Protein AF-A0A1I7WNA1-F1 (afdb_monomer)

Solvent-accessible surface area (backbone atoms only — not comparable to full-atom values): 7444 Å² total; per-residue (Å²): 62,64,40,81,76,78,93,45,64,43,85,78,72,71,56,78,49,18,31,40,41,27,49,66,91,40,77,23,68,85,38,53,72,69,57,49,50,54,53,54,52,56,44,44,73,68,64,45,79,37,46,29,36,27,37,48,63,51,73,75,41,80,45,77,29,57,41,90,51,65,39,79,39,72,21,35,98,77,27,29,24,27,68,38,66,32,86,88,44,46,50,47,20,35,42,44,25,40,75,86,44,74,27,70,56,30,45,48,64,59,47,50,48,55,66,61,71,57,88,56,68,56,37,45,32,34,32,30,59,23,66,44,78,42,64,29,59,69

pLDDT: mean 79.24, std 16.75, range [32.5, 97.88]

Sequence (138 aa):
MVIYNVQGRTNGLGKRGDRLLDVGEINMRSADKDVANKVLNHFGASQDEVTLLVNGASNPRWVQVPRKSVRLCGGNAIGILSEATAGDLQEGDLILDIDGYNVRGATLEEATEALLESLSEMAELLIEDGQLIIILII

Nearest PDB structures (foldseek):
  1qav-assembly1_A  TM=8.224E-01  e=1.214E-04  Mus musculus
  7qql-assembly3_B  TM=8.078E-01  e=1.146E-04  Homo sapiens
  7qql-assembly1_C  TM=8.113E-01  e=2.709E-04  Homo sapiens
  2iwq-assembly1_A-2  TM=8.197E-01  e=8.050E-04  Homo sapiens
  5fb8-assembly1_C  TM=8.360E-01  e=5.985E-03  Homo sapiens

Radius of gyration: 17.36 Å; Cα contacts (8 Å, |Δi|>4): 301; chains: 1; bounding box: 37×31×47 Å

Mean predicted aligned error: 10.22 Å

InterPro domains:
  IPR001478 PDZ domain [PS50106] (82-130)
  IPR036034 PDZ superfamily [G3DSA:2.30.42.10] (82-132)
  IPR036034 PDZ superfamily [SSF50156] (85-131)
  IPR053004 MAGUK Family Regulators of Signaling Pathways [PTHR46360] (58-128)

Structure (mmCIF, N/CA/C/O backbone):
data_AF-A0A1I7WNA1-F1
#
_e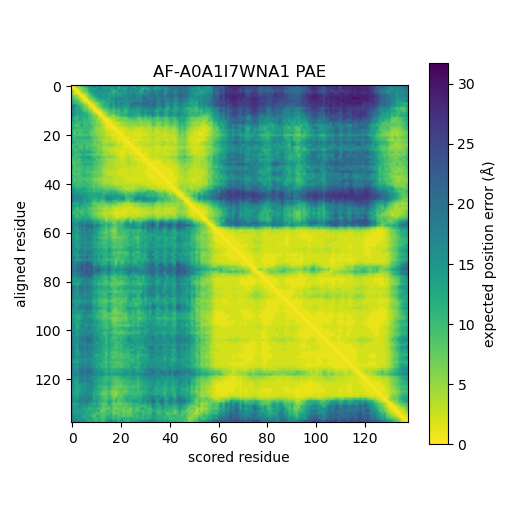ntry.id   AF-A0A1I7WNA1-F1
#
loop_
_atom_site.group_PDB
_atom_site.id
_atom_site.type_symbol
_atom_site.label_atom_id
_atom_site.label_alt_id
_atom_site.label_comp_id
_atom_site.label_asym_id
_atom_site.label_entity_id
_atom_site.label_se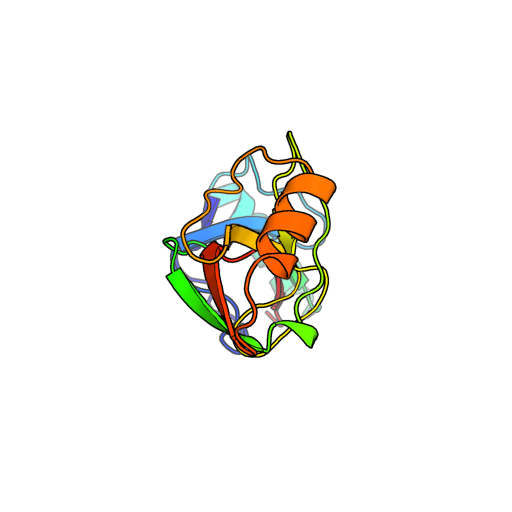q_id
_atom_site.pdbx_PDB_ins_code
_atom_site.Cartn_x
_atom_site.Cartn_y
_atom_site.Cartn_z
_atom_site.occupancy
_atom_site.B_iso_or_equiv
_atom_site.auth_seq_id
_atom_site.auth_comp_id
_atom_site.auth_asym_id
_atom_site.auth_atom_id
_atom_site.pdbx_PDB_model_num
ATOM 1 N N . MET A 1 1 ? 5.856 2.464 -19.088 1.00 39.56 1 MET A N 1
ATOM 2 C CA . MET A 1 1 ? 5.291 1.491 -20.056 1.00 39.56 1 MET A CA 1
ATOM 3 C C . MET A 1 1 ? 4.260 0.591 -19.367 1.00 39.56 1 MET A C 1
ATOM 5 O O . MET A 1 1 ? 4.465 0.282 -18.203 1.00 39.56 1 MET A O 1
ATOM 9 N N . VAL A 1 2 ? 3.167 0.189 -20.031 1.00 40.75 2 VAL A N 1
ATOM 10 C CA . VAL A 1 2 ? 2.213 -0.819 -19.505 1.00 40.75 2 VAL A CA 1
ATOM 11 C C . VAL A 1 2 ? 2.697 -2.211 -19.909 1.00 40.75 2 VAL A C 1
ATOM 13 O O . VAL A 1 2 ? 3.057 -2.410 -21.063 1.00 40.75 2 VAL A O 1
ATOM 16 N N . ILE A 1 3 ? 2.723 -3.173 -18.995 1.00 44.47 3 ILE A N 1
ATOM 17 C CA . ILE A 1 3 ? 3.124 -4.548 -19.290 1.00 44.47 3 ILE A CA 1
ATOM 18 C C . ILE A 1 3 ? 2.004 -5.237 -20.074 1.00 44.47 3 ILE A C 1
ATOM 20 O O . ILE A 1 3 ? 0.901 -5.455 -19.567 1.00 44.47 3 ILE A O 1
ATOM 24 N N . TYR A 1 4 ? 2.278 -5.564 -21.340 1.00 32.50 4 TYR A N 1
ATOM 25 C CA . TYR A 1 4 ? 1.276 -6.150 -22.239 1.00 32.50 4 TYR A CA 1
ATOM 26 C C . TYR A 1 4 ? 1.300 -7.680 -22.249 1.00 32.50 4 TYR A C 1
ATOM 28 O O . TYR A 1 4 ? 0.257 -8.287 -22.474 1.00 32.50 4 TYR A O 1
ATOM 36 N N . ASN A 1 5 ? 2.469 -8.294 -22.046 1.00 36.06 5 ASN A N 1
ATOM 37 C CA . ASN A 1 5 ? 2.652 -9.742 -21.986 1.00 36.06 5 ASN A CA 1
ATOM 38 C C . ASN A 1 5 ? 4.114 -10.029 -21.611 1.00 36.06 5 ASN A C 1
ATOM 40 O O . ASN A 1 5 ? 4.993 -9.802 -22.441 1.00 36.06 5 ASN A O 1
ATOM 44 N N . VAL A 1 6 ? 4.397 -10.489 -20.391 1.00 38.41 6 VAL A N 1
ATOM 45 C CA . VAL A 1 6 ? 5.724 -11.041 -20.080 1.00 38.41 6 VAL A CA 1
ATOM 46 C C . VAL A 1 6 ? 5.609 -12.549 -20.199 1.00 38.41 6 VAL A C 1
ATOM 48 O O . VAL A 1 6 ? 4.983 -13.194 -19.362 1.00 38.41 6 VAL A O 1
ATOM 51 N N . GLN A 1 7 ? 6.172 -13.116 -21.265 1.00 40.53 7 GLN A N 1
ATOM 52 C CA . GLN A 1 7 ? 6.403 -14.555 -21.332 1.00 40.53 7 GLN A CA 1
ATOM 53 C C . GLN A 1 7 ? 7.634 -14.871 -20.483 1.00 40.53 7 GLN A C 1
ATOM 55 O O . GLN A 1 7 ? 8.746 -14.963 -20.978 1.00 40.53 7 GLN A O 1
ATOM 60 N N . GLY A 1 8 ? 7.408 -14.984 -19.182 1.00 46.47 8 GLY A N 1
ATOM 61 C CA . GLY A 1 8 ? 8.356 -15.480 -18.195 1.00 46.47 8 GLY A CA 1
ATOM 62 C C . GLY A 1 8 ? 7.556 -16.041 -17.027 1.00 46.47 8 GLY A C 1
ATOM 63 O O . GLY A 1 8 ? 6.391 -15.672 -16.836 1.00 46.47 8 GLY A O 1
ATOM 64 N N . ARG A 1 9 ? 8.125 -16.974 -16.262 1.00 43.72 9 ARG A N 1
ATOM 65 C CA . ARG A 1 9 ? 7.458 -17.486 -15.057 1.00 43.72 9 ARG A CA 1
ATOM 66 C C . ARG A 1 9 ? 7.464 -16.378 -14.001 1.00 43.72 9 ARG A C 1
ATOM 68 O O . ARG A 1 9 ? 8.338 -16.340 -13.153 1.00 43.72 9 ARG A O 1
ATOM 75 N N . THR A 1 10 ? 6.476 -15.486 -14.032 1.00 49.16 10 THR A N 1
ATOM 76 C CA . THR A 1 10 ? 6.283 -14.424 -13.024 1.00 49.16 10 THR A CA 1
ATOM 77 C C . THR A 1 10 ? 5.828 -14.968 -11.664 1.00 49.16 10 THR A C 1
ATOM 79 O O . THR A 1 10 ? 5.410 -14.190 -10.815 1.00 49.16 10 THR A O 1
ATOM 82 N N . ASN A 1 11 ? 5.790 -16.296 -11.471 1.00 52.44 11 ASN A N 1
ATOM 83 C CA . ASN A 1 11 ? 5.097 -16.976 -10.366 1.00 52.44 11 ASN A CA 1
ATOM 84 C C . ASN A 1 11 ? 3.663 -16.453 -10.108 1.00 52.44 11 ASN A C 1
ATOM 86 O O . ASN A 1 11 ? 3.128 -16.628 -9.020 1.00 52.44 11 ASN A O 1
ATOM 90 N N . GLY A 1 12 ? 3.027 -15.819 -11.104 1.00 54.00 12 GLY A N 1
ATOM 91 C CA . GLY A 1 12 ? 1.710 -15.189 -10.971 1.00 54.00 12 GLY A CA 1
ATOM 92 C C . GLY A 1 12 ? 1.703 -13.777 -10.364 1.00 54.00 12 GLY A C 1
ATOM 93 O O . GLY A 1 12 ? 0.622 -13.223 -10.194 1.00 54.00 12 GLY A O 1
ATOM 94 N N . LEU A 1 13 ? 2.864 -13.178 -10.071 1.00 56.03 13 LEU A N 1
ATOM 95 C CA . LEU A 1 13 ? 2.981 -11.858 -9.427 1.00 56.03 13 LEU A CA 1
ATOM 96 C C . LEU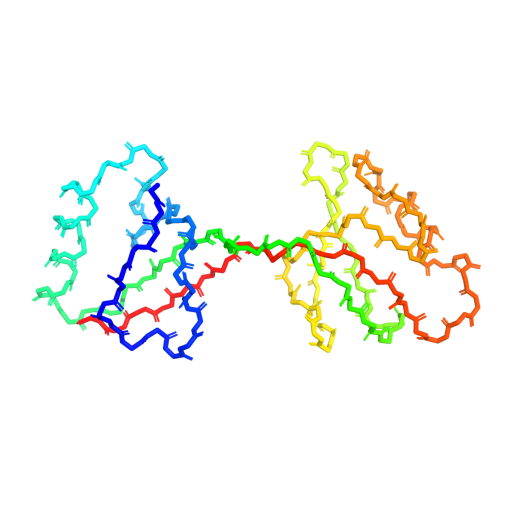 A 1 13 ? 2.745 -10.679 -10.384 1.00 56.03 13 LEU A C 1
ATOM 98 O O . LEU A 1 13 ? 2.291 -9.627 -9.953 1.00 56.03 13 LEU A O 1
ATOM 102 N N . GLY A 1 14 ? 3.025 -10.847 -11.681 1.00 57.56 14 GLY A N 1
ATOM 103 C CA . GLY A 1 14 ? 2.808 -9.804 -12.690 1.00 57.56 14 GLY A CA 1
ATOM 104 C C . GLY A 1 14 ? 1.438 -9.892 -13.349 1.00 57.56 14 GLY A C 1
ATOM 105 O O . GLY A 1 14 ? 1.114 -10.916 -13.959 1.00 57.56 14 GLY A O 1
ATOM 106 N N . LYS A 1 15 ? 0.657 -8.808 -13.289 1.00 59.41 15 LYS A N 1
ATOM 107 C CA . LYS A 1 15 ? -0.651 -8.684 -13.943 1.00 59.41 15 LYS A CA 1
ATOM 108 C C . LYS A 1 15 ? -0.531 -7.863 -15.228 1.00 59.41 15 LYS A C 1
ATOM 110 O O . LYS A 1 15 ? 0.219 -6.892 -15.338 1.00 59.41 15 LYS A O 1
ATOM 115 N N . ARG A 1 16 ? -1.318 -8.234 -16.242 1.00 57.62 16 ARG A N 1
ATOM 116 C CA . ARG A 1 16 ? -1.462 -7.406 -17.447 1.00 57.62 16 ARG A CA 1
ATOM 117 C C . ARG A 1 16 ? -2.042 -6.053 -17.037 1.00 57.62 16 ARG A C 1
ATOM 119 O O . ARG A 1 16 ? -3.128 -6.006 -16.471 1.00 57.62 16 ARG A O 1
ATOM 126 N N . GLY A 1 17 ? -1.348 -4.976 -17.388 1.00 60.56 17 GLY A N 1
ATOM 127 C CA . GLY A 1 17 ? -1.707 -3.622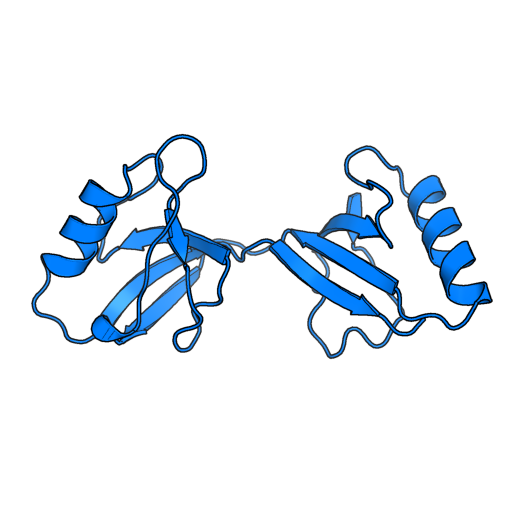 -16.967 1.00 60.56 17 GLY A CA 1
ATOM 128 C C . GLY A 1 17 ? -0.641 -2.968 -16.096 1.00 60.56 17 GLY A C 1
ATOM 129 O O . GLY A 1 17 ? -0.494 -1.747 -16.181 1.00 60.56 17 GLY A O 1
ATOM 130 N N . ASP A 1 18 ? 0.124 -3.753 -15.330 1.00 72.69 18 ASP A N 1
ATOM 131 C CA . ASP A 1 18 ? 1.136 -3.233 -14.409 1.00 72.69 18 ASP A CA 1
ATOM 132 C C . ASP A 1 18 ? 2.109 -2.304 -15.138 1.00 72.69 18 ASP A C 1
ATOM 134 O O . ASP A 1 18 ? 2.485 -2.529 -16.294 1.00 72.69 18 ASP A O 1
ATOM 138 N N . ARG A 1 19 ? 2.497 -1.209 -14.489 1.00 72.31 19 ARG A N 1
ATOM 139 C CA . ARG A 1 19 ? 3.426 -0.245 -15.076 1.00 72.31 19 ARG A CA 1
ATOM 140 C C . ARG A 1 19 ? 4.845 -0.661 -14.747 1.00 72.31 19 ARG A C 1
ATOM 142 O O . ARG A 1 19 ? 5.249 -0.563 -13.599 1.00 72.31 19 ARG A O 1
ATOM 149 N N . LEU A 1 20 ? 5.615 -1.052 -15.754 1.00 75.75 20 LEU A N 1
ATOM 150 C CA . LEU A 1 20 ? 7.038 -1.333 -15.588 1.00 75.75 20 LEU A CA 1
ATOM 151 C C . LEU A 1 20 ? 7.779 -0.039 -15.233 1.00 75.75 20 LEU A C 1
ATOM 153 O O . LEU A 1 20 ? 7.725 0.938 -15.990 1.00 75.75 20 LEU A O 1
ATOM 157 N N . LEU A 1 21 ? 8.427 -0.037 -14.073 1.00 78.00 21 LEU A N 1
ATOM 158 C CA . LEU A 1 21 ? 9.210 1.077 -13.546 1.00 78.00 21 LEU A CA 1
ATOM 159 C C . LEU A 1 21 ? 10.706 0.839 -13.737 1.00 78.00 21 LEU A C 1
ATOM 161 O O . LEU A 1 21 ? 11.419 1.801 -14.015 1.00 78.00 21 LEU A O 1
ATOM 165 N N . ASP A 1 22 ? 11.151 -0.413 -13.628 1.00 84.31 22 ASP A N 1
ATOM 166 C CA . ASP A 1 22 ? 12.560 -0.800 -13.707 1.00 84.31 22 ASP A CA 1
ATOM 167 C C . ASP A 1 22 ? 12.737 -2.256 -14.185 1.00 84.31 22 ASP A C 1
ATOM 169 O O . ASP A 1 22 ? 11.857 -3.090 -13.951 1.00 84.31 22 ASP A O 1
ATOM 173 N N . VAL A 1 23 ? 13.861 -2.547 -14.850 1.00 82.44 23 VAL A N 1
ATOM 174 C CA . VAL A 1 23 ? 14.341 -3.899 -15.195 1.00 82.44 23 VAL A CA 1
ATOM 175 C C . VAL A 1 23 ? 15.824 -3.990 -14.833 1.00 82.44 23 VAL A C 1
ATOM 177 O O . VAL A 1 23 ? 16.642 -3.368 -15.507 1.00 82.44 23 VAL A O 1
ATOM 180 N N . GLY A 1 24 ? 16.190 -4.786 -13.831 1.00 77.94 24 GLY A N 1
ATOM 181 C CA . GLY A 1 24 ? 17.590 -5.035 -13.477 1.00 77.94 24 GLY A CA 1
ATOM 182 C C . GLY A 1 24 ? 18.377 -3.756 -13.177 1.00 77.94 24 GLY A C 1
ATOM 183 O O . GLY A 1 24 ? 19.489 -3.602 -13.671 1.00 77.94 24 GLY A O 1
ATOM 184 N N . GLU A 1 25 ? 17.770 -2.830 -12.430 1.00 80.56 25 GLU A N 1
ATOM 185 C CA . GLU A 1 25 ? 18.281 -1.490 -12.093 1.00 80.56 25 GLU A CA 1
ATOM 186 C C . GLU A 1 25 ? 18.278 -0.483 -13.263 1.00 80.56 25 GLU A C 1
ATOM 188 O O . GLU A 1 25 ? 18.811 0.627 -13.154 1.00 80.56 25 GLU A O 1
ATOM 193 N N . ILE A 1 26 ? 17.659 -0.838 -14.396 1.00 83.19 26 ILE A N 1
ATOM 194 C CA . ILE A 1 26 ? 17.481 0.051 -15.547 1.00 83.19 26 ILE A CA 1
ATOM 195 C C . ILE A 1 26 ? 16.086 0.676 -15.518 1.00 83.19 26 ILE A C 1
ATOM 197 O O . ILE A 1 26 ? 15.071 0.011 -15.735 1.00 83.19 26 ILE A O 1
ATOM 201 N N . ASN A 1 27 ? 16.052 2.001 -15.368 1.00 81.19 27 ASN A N 1
ATOM 202 C CA . ASN A 1 27 ? 14.824 2.791 -15.304 1.00 81.19 27 ASN A CA 1
ATOM 203 C C . ASN A 1 27 ? 13.983 2.687 -16.596 1.00 81.19 27 ASN A C 1
ATOM 205 O O . ASN A 1 27 ? 14.408 3.102 -17.676 1.00 81.19 27 ASN A O 1
ATOM 209 N N . MET A 1 28 ? 12.738 2.223 -16.454 1.00 83.56 28 MET A N 1
ATOM 210 C CA . MET A 1 28 ? 11.762 2.028 -17.538 1.00 83.56 28 MET A CA 1
ATOM 211 C C . MET A 1 28 ? 10.637 3.071 -17.569 1.00 83.56 28 MET A C 1
ATOM 213 O O . MET A 1 28 ? 9.708 2.969 -18.378 1.00 83.56 28 MET A O 1
ATOM 217 N N . ARG A 1 29 ? 10.691 4.104 -16.719 1.00 77.31 29 ARG A N 1
ATOM 218 C CA . ARG A 1 29 ? 9.612 5.103 -16.586 1.00 77.31 29 ARG A CA 1
ATOM 219 C C . ARG A 1 29 ? 9.363 5.871 -17.885 1.00 77.31 29 ARG A C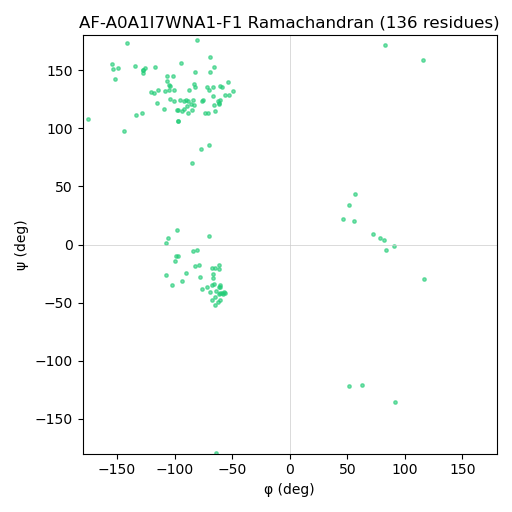 1
ATOM 221 O O . ARG A 1 29 ? 8.206 6.125 -18.217 1.00 77.31 29 ARG A O 1
ATOM 228 N N . SER A 1 30 ? 10.431 6.166 -18.626 1.00 80.31 30 SER A N 1
ATOM 229 C CA . SER A 1 30 ? 10.391 6.873 -19.918 1.00 80.31 30 SER A CA 1
ATOM 230 C C . SER A 1 30 ? 10.670 5.967 -21.120 1.00 80.31 30 SER A C 1
ATOM 232 O O . SER A 1 30 ? 10.717 6.454 -22.247 1.00 80.31 30 SER A O 1
ATOM 234 N N . ALA A 1 31 ? 10.885 4.668 -20.896 1.00 78.81 31 ALA A N 1
ATOM 235 C CA . ALA A 1 31 ? 11.193 3.731 -21.965 1.00 78.81 31 ALA A CA 1
ATOM 236 C C . ALA A 1 31 ? 9.951 3.458 -22.824 1.00 78.81 31 ALA A C 1
ATOM 238 O O . ALA A 1 31 ? 8.848 3.225 -22.311 1.00 78.81 31 ALA A O 1
ATOM 239 N N . ASP A 1 32 ? 10.148 3.463 -24.140 1.00 79.56 32 ASP A N 1
ATOM 240 C CA . ASP A 1 32 ? 9.177 2.916 -25.077 1.00 79.56 32 ASP A CA 1
ATOM 241 C C . ASP A 1 32 ? 9.290 1.382 -25.158 1.00 79.56 32 ASP A C 1
ATOM 243 O O . ASP A 1 32 ? 10.145 0.744 -24.533 1.00 79.56 32 ASP A O 1
ATOM 247 N N . LYS A 1 33 ? 8.388 0.780 -25.936 1.00 73.94 33 LYS A N 1
ATOM 248 C CA . LYS A 1 33 ? 8.302 -0.674 -26.096 1.00 73.94 33 LYS A CA 1
ATOM 249 C C . LYS A 1 33 ? 9.582 -1.285 -26.673 1.00 73.94 33 LYS A C 1
ATOM 251 O O . LYS A 1 33 ? 9.949 -2.391 -26.281 1.00 73.94 33 LYS A O 1
ATOM 256 N N . ASP A 1 34 ? 10.244 -0.600 -27.597 1.00 78.00 34 ASP A N 1
ATOM 257 C CA . ASP A 1 34 ? 11.412 -1.142 -28.289 1.00 78.00 34 ASP A CA 1
ATOM 258 C C . ASP A 1 34 ? 12.645 -1.111 -27.384 1.00 78.00 34 ASP A C 1
ATOM 260 O O . ASP A 1 34 ? 13.416 -2.074 -27.358 1.00 78.00 34 ASP A O 1
ATOM 264 N N . VAL A 1 35 ? 12.798 -0.049 -26.589 1.00 82.38 35 VAL A N 1
ATOM 265 C CA . VAL A 1 35 ? 13.834 0.051 -25.552 1.00 82.38 35 VAL A CA 1
ATOM 266 C C . VAL A 1 35 ? 13.645 -1.034 -24.494 1.00 82.38 35 VAL A C 1
ATOM 268 O O . VAL A 1 35 ? 14.586 -1.777 -24.213 1.00 82.38 35 VAL A O 1
ATOM 271 N N . ALA A 1 36 ? 12.431 -1.187 -23.960 1.00 77.38 36 ALA A N 1
ATOM 272 C CA . ALA A 1 36 ? 12.151 -2.193 -22.937 1.00 77.38 36 ALA A CA 1
ATOM 273 C C . ALA A 1 36 ? 12.412 -3.624 -23.441 1.00 77.38 36 ALA A C 1
ATOM 275 O O . ALA A 1 36 ? 13.032 -4.422 -22.740 1.00 77.38 36 ALA A O 1
ATOM 276 N N . ASN A 1 37 ? 12.016 -3.940 -24.680 1.00 79.44 37 ASN A N 1
ATOM 277 C CA . ASN A 1 37 ? 12.278 -5.250 -25.285 1.00 79.44 37 ASN A CA 1
ATOM 278 C C . ASN A 1 37 ? 13.773 -5.527 -25.472 1.00 79.44 37 ASN A C 1
ATOM 280 O O . ASN A 1 37 ? 14.215 -6.649 -25.247 1.00 79.44 37 ASN A O 1
ATOM 284 N N . LYS A 1 38 ? 14.568 -4.526 -25.873 1.00 83.31 38 LYS A N 1
ATOM 285 C CA . LYS A 1 38 ? 16.025 -4.692 -25.995 1.00 83.31 38 LYS A CA 1
ATOM 286 C C . LYS A 1 38 ? 16.668 -5.026 -24.656 1.00 83.31 38 LYS A C 1
ATOM 288 O O . LYS A 1 38 ? 17.523 -5.903 -24.612 1.00 83.31 38 LYS A O 1
ATOM 293 N N . VAL A 1 39 ? 16.244 -4.352 -23.588 1.00 82.00 39 VAL A N 1
ATOM 294 C CA . VAL A 1 39 ? 16.771 -4.593 -22.242 1.00 82.00 39 VAL A CA 1
ATOM 295 C C . VAL A 1 39 ? 16.359 -5.974 -21.733 1.00 82.00 39 VAL A C 1
ATOM 297 O O . VAL A 1 39 ? 17.219 -6.741 -21.320 1.00 82.00 39 VAL A O 1
ATOM 300 N N . LEU A 1 40 ? 15.084 -6.349 -21.857 1.00 77.06 40 LEU A N 1
ATOM 301 C CA . LEU A 1 40 ? 14.618 -7.690 -21.479 1.00 77.06 40 LEU A CA 1
ATOM 302 C C . LEU A 1 40 ? 15.346 -8.801 -22.254 1.00 77.06 40 LEU A C 1
ATOM 304 O O . LEU A 1 40 ? 15.765 -9.789 -21.660 1.00 77.06 40 LEU A O 1
ATOM 308 N N . ASN A 1 41 ? 15.564 -8.623 -23.561 1.00 77.69 41 ASN A N 1
ATOM 309 C CA . ASN A 1 41 ? 16.306 -9.587 -24.380 1.00 77.69 41 ASN A CA 1
ATOM 310 C C . ASN A 1 41 ? 17.791 -9.679 -24.003 1.00 77.69 41 ASN A C 1
ATOM 312 O O . ASN A 1 41 ? 18.399 -10.727 -24.204 1.00 77.69 41 ASN A O 1
ATOM 316 N N . HIS A 1 42 ? 18.384 -8.598 -23.487 1.00 78.62 42 HIS A N 1
ATOM 317 C CA . HIS A 1 42 ? 19.764 -8.614 -23.004 1.00 78.62 42 HIS A CA 1
ATOM 318 C C . HIS A 1 42 ? 19.910 -9.537 -21.789 1.00 78.62 42 HIS A C 1
ATOM 320 O O . HIS A 1 42 ? 20.809 -10.373 -21.775 1.00 78.62 42 HIS A O 1
ATOM 326 N N . PHE A 1 43 ? 18.984 -9.443 -20.832 1.00 71.75 43 PHE A N 1
ATOM 327 C CA . PHE A 1 43 ? 18.956 -10.313 -19.653 1.00 71.75 43 PHE A CA 1
ATOM 328 C C . PHE A 1 43 ? 18.537 -11.756 -19.985 1.00 71.75 43 PHE A C 1
ATOM 330 O O . PHE A 1 43 ? 19.125 -12.702 -19.476 1.00 71.75 43 PHE A O 1
ATOM 337 N N . GLY A 1 44 ? 17.598 -11.960 -20.917 1.00 65.06 44 GLY A N 1
ATOM 338 C CA . GLY A 1 44 ? 17.205 -13.312 -21.349 1.00 65.06 44 GLY A CA 1
ATOM 339 C C . GLY A 1 44 ? 18.323 -14.090 -22.061 1.00 65.06 44 GLY A C 1
ATOM 340 O O . GLY A 1 44 ? 18.287 -15.316 -22.132 1.00 65.06 44 GLY A O 1
ATOM 341 N N . ALA A 1 45 ? 19.345 -13.400 -22.578 1.00 62.75 45 ALA A N 1
ATOM 342 C CA . ALA A 1 45 ? 20.517 -14.043 -23.166 1.00 62.75 45 ALA A CA 1
ATOM 343 C C . ALA A 1 45 ? 21.518 -14.557 -22.113 1.00 62.75 45 ALA A C 1
ATOM 345 O O . ALA A 1 45 ? 22.364 -15.384 -22.459 1.00 62.75 45 ALA A O 1
ATOM 346 N N . SER A 1 46 ? 21.444 -14.080 -20.863 1.00 61.91 46 SER A N 1
ATOM 347 C CA . SER A 1 46 ? 22.385 -14.442 -19.797 1.00 61.91 46 SER A CA 1
ATOM 348 C C . SER A 1 46 ? 21.878 -15.529 -18.838 1.00 61.91 46 SER A C 1
ATOM 350 O O . SER A 1 46 ? 22.685 -16.067 -18.089 1.00 61.91 46 SER A O 1
ATOM 352 N N . GLN A 1 47 ? 20.595 -15.919 -18.908 1.00 58.56 47 GLN A N 1
ATOM 353 C CA . GLN A 1 47 ? 19.923 -16.815 -17.940 1.00 58.56 47 GLN A CA 1
ATOM 354 C C . GLN A 1 47 ? 19.987 -16.328 -16.480 1.00 58.56 47 GLN A C 1
ATOM 356 O O . GLN A 1 47 ? 19.804 -17.122 -15.554 1.00 58.56 47 GLN A O 1
ATOM 361 N N . ASP A 1 48 ? 20.238 -15.037 -16.264 1.00 63.06 48 ASP A N 1
ATOM 362 C CA . ASP A 1 48 ? 20.270 -14.457 -14.926 1.00 63.06 48 ASP A CA 1
ATOM 363 C C . ASP A 1 48 ? 18.855 -14.133 -14.435 1.00 63.06 48 ASP A C 1
ATOM 365 O O . ASP A 1 48 ? 17.961 -13.776 -15.210 1.00 63.06 48 ASP A O 1
ATOM 369 N N . GLU A 1 49 ? 18.654 -14.224 -13.119 1.00 66.94 49 GLU A N 1
ATOM 370 C CA . GLU A 1 49 ? 17.451 -13.686 -12.488 1.00 66.94 49 GLU A CA 1
ATOM 371 C C . GLU A 1 49 ? 17.398 -12.173 -12.722 1.00 66.94 49 GLU A C 1
ATOM 373 O O . GLU A 1 49 ? 18.308 -11.440 -12.332 1.00 66.94 49 GLU A O 1
ATOM 378 N N . VAL A 1 50 ? 16.323 -11.694 -13.352 1.00 72.50 50 VAL A N 1
ATOM 379 C CA . VAL A 1 50 ? 16.092 -10.262 -13.535 1.00 72.50 50 VAL A CA 1
ATOM 380 C C . VAL A 1 50 ? 15.020 -9.783 -12.568 1.00 72.50 50 VAL A C 1
ATOM 382 O O . VAL A 1 50 ? 13.896 -10.290 -12.526 1.00 72.50 50 VAL A O 1
ATOM 385 N N . THR A 1 51 ? 15.361 -8.764 -11.793 1.00 71.44 51 THR A N 1
ATOM 386 C CA . THR A 1 51 ? 14.414 -8.085 -10.913 1.00 71.44 51 THR A CA 1
ATOM 387 C C . THR A 1 51 ? 13.661 -7.029 -11.709 1.00 71.44 51 THR A C 1
ATOM 389 O O . THR A 1 51 ? 14.269 -6.149 -12.313 1.00 71.44 51 THR A O 1
ATOM 392 N N . LEU A 1 52 ? 12.336 -7.091 -11.709 1.00 76.12 52 LEU A N 1
ATOM 393 C CA . LEU A 1 52 ? 11.477 -6.036 -12.227 1.00 76.12 52 LEU A CA 1
ATOM 394 C C . LEU A 1 52 ? 10.868 -5.254 -11.078 1.00 76.12 52 LEU A C 1
ATOM 396 O O . LEU A 1 52 ? 10.327 -5.847 -10.148 1.00 76.12 52 LEU A O 1
ATOM 400 N N . LEU A 1 53 ? 10.846 -3.933 -11.206 1.00 72.12 53 LEU A N 1
ATOM 401 C CA . LEU A 1 53 ? 9.978 -3.095 -10.390 1.00 72.12 53 LEU A CA 1
ATOM 402 C C . LEU A 1 53 ? 8.761 -2.715 -11.222 1.00 72.12 53 LEU A C 1
ATOM 404 O O . LEU A 1 53 ? 8.898 -2.124 -12.299 1.00 72.12 53 LEU A O 1
ATOM 408 N N . VAL A 1 54 ? 7.569 -3.024 -10.728 1.00 74.12 54 VAL A N 1
ATOM 409 C CA . VAL A 1 54 ? 6.316 -2.673 -11.394 1.00 74.12 54 VAL A CA 1
ATOM 410 C C . VAL A 1 54 ? 5.393 -1.929 -10.438 1.00 74.12 54 VAL A C 1
ATOM 412 O O . VAL A 1 54 ? 5.429 -2.144 -9.236 1.00 74.12 54 VAL A O 1
ATOM 415 N N . ASN A 1 55 ? 4.549 -1.049 -10.964 1.00 71.75 55 ASN A N 1
ATOM 416 C CA . ASN A 1 55 ? 3.402 -0.520 -10.235 1.00 71.75 55 ASN A CA 1
ATOM 417 C C . ASN A 1 55 ? 2.180 -1.359 -10.596 1.00 71.75 55 ASN A C 1
ATOM 419 O O . ASN A 1 55 ? 1.864 -1.444 -11.788 1.00 71.75 55 ASN A O 1
ATOM 423 N N . GLY A 1 56 ? 1.493 -1.939 -9.613 1.00 65.12 56 GLY A N 1
ATOM 424 C CA . GLY A 1 56 ? 0.279 -2.706 -9.872 1.00 65.12 56 GLY A CA 1
ATOM 425 C C . GLY A 1 56 ? -0.759 -1.863 -10.618 1.00 65.12 56 GLY A C 1
ATOM 426 O O . GLY A 1 56 ? -1.072 -0.746 -10.213 1.00 65.12 56 GLY A O 1
ATOM 427 N N . ALA A 1 57 ? -1.309 -2.362 -11.725 1.00 59.12 57 ALA A N 1
ATOM 428 C CA . ALA A 1 57 ? -2.499 -1.765 -12.328 1.00 59.12 57 ALA A CA 1
ATOM 429 C C . ALA A 1 57 ? -3.734 -2.319 -11.642 1.00 59.12 57 ALA A C 1
ATOM 431 O O . ALA A 1 57 ? -4.482 -3.118 -12.207 1.00 59.12 57 ALA A O 1
ATOM 432 N N . SER A 1 58 ? -3.925 -1.919 -10.395 1.00 63.00 58 SER A N 1
ATOM 433 C CA . SER A 1 58 ? -5.134 -2.266 -9.673 1.00 63.00 58 SER A CA 1
ATOM 434 C C . SER A 1 58 ? -6.042 -1.053 -9.577 1.00 63.00 58 SER A C 1
ATOM 436 O O . SER A 1 58 ? -5.603 0.072 -9.362 1.00 63.00 58 SER A O 1
ATOM 438 N N . ASN A 1 59 ? -7.333 -1.294 -9.789 1.00 74.25 59 ASN A N 1
ATOM 439 C CA . ASN A 1 59 ? -8.336 -0.372 -9.290 1.00 74.25 59 ASN A CA 1
ATOM 440 C C . ASN A 1 59 ? -8.353 -0.484 -7.763 1.00 74.25 59 ASN A C 1
ATOM 442 O O . ASN A 1 59 ? -8.162 -1.597 -7.255 1.00 74.25 59 ASN A O 1
ATOM 446 N N . PRO A 1 60 ? -8.656 0.612 -7.051 1.00 88.69 60 PRO A N 1
ATOM 447 C CA . PRO A 1 60 ? -8.865 0.560 -5.619 1.00 88.69 60 PRO A CA 1
ATOM 448 C C . PRO A 1 60 ? -9.830 -0.566 -5.233 1.00 88.69 60 PRO A C 1
ATOM 450 O O . PRO A 1 60 ? -10.892 -0.712 -5.850 1.00 88.69 60 PRO A O 1
ATOM 453 N N . ARG A 1 61 ? -9.467 -1.365 -4.230 1.00 90.88 61 ARG A N 1
ATOM 454 C CA . ARG A 1 61 ? -10.297 -2.457 -3.708 1.00 90.88 61 ARG A CA 1
ATOM 455 C C . ARG A 1 61 ? -10.457 -2.349 -2.201 1.00 90.88 61 ARG A C 1
ATOM 457 O O . ARG A 1 61 ? -9.557 -1.881 -1.513 1.00 90.88 61 ARG A O 1
ATOM 464 N N . TRP A 1 62 ? -11.589 -2.827 -1.705 1.00 94.62 62 TRP A N 1
ATOM 465 C CA . TRP A 1 62 ? -11.815 -2.969 -0.274 1.00 94.62 62 TRP A CA 1
ATOM 466 C C . TRP A 1 62 ? -11.198 -4.267 0.235 1.00 94.62 62 TRP A C 1
ATOM 468 O O . TRP A 1 62 ? -11.365 -5.319 -0.386 1.00 94.62 62 TRP A O 1
ATOM 478 N N . VAL A 1 63 ? -10.510 -4.186 1.369 1.00 94.88 63 VAL A N 1
ATOM 479 C CA . VAL A 1 63 ? -10.026 -5.338 2.132 1.00 94.88 63 VAL A CA 1
ATOM 480 C C . VAL A 1 63 ? -10.471 -5.215 3.584 1.00 94.88 63 VAL A C 1
ATOM 482 O O . VAL A 1 63 ? -10.576 -4.113 4.121 1.00 94.88 63 VAL A O 1
ATOM 485 N N . GLN A 1 64 ? -10.719 -6.356 4.224 1.00 96.69 64 GLN A N 1
ATOM 486 C CA . GLN A 1 64 ? -10.947 -6.427 5.663 1.00 96.69 64 GLN A CA 1
ATOM 487 C C . GLN A 1 64 ? -9.826 -7.219 6.314 1.00 96.69 64 GLN A C 1
ATOM 489 O O . GLN A 1 64 ? -9.594 -8.381 5.981 1.00 96.69 64 GLN A O 1
ATOM 494 N N . VAL A 1 65 ? -9.132 -6.586 7.255 1.00 96.69 65 VAL A N 1
ATOM 495 C CA . VAL A 1 65 ? -7.944 -7.155 7.899 1.00 96.69 65 VAL A CA 1
ATOM 496 C C . VAL A 1 65 ? -8.015 -6.964 9.413 1.00 96.69 65 VAL A C 1
ATOM 498 O O . VAL A 1 65 ? -8.674 -6.030 9.879 1.00 96.69 65 VAL A O 1
ATOM 501 N N . PRO A 1 66 ? -7.362 -7.819 10.222 1.00 96.56 66 PRO A N 1
ATOM 502 C CA . PRO A 1 66 ? -7.343 -7.613 11.663 1.00 96.56 66 PRO A CA 1
ATOM 503 C C . PRO A 1 66 ? -6.645 -6.289 11.988 1.00 96.56 66 PRO A C 1
ATOM 505 O O . PRO A 1 66 ? -5.483 -6.078 11.633 1.00 96.56 66 PRO A O 1
ATOM 508 N N . ARG A 1 67 ? -7.335 -5.397 12.698 1.00 95.69 67 ARG A N 1
ATOM 509 C CA . ARG A 1 67 ? -6.874 -4.027 12.973 1.00 95.69 67 ARG A CA 1
ATOM 510 C C . ARG A 1 67 ? -5.513 -4.006 13.664 1.00 95.69 67 ARG A C 1
ATOM 512 O O . ARG A 1 67 ? -4.615 -3.277 13.267 1.00 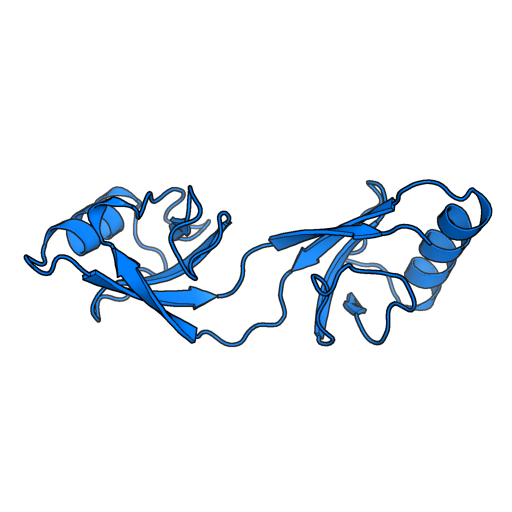95.69 67 ARG A O 1
ATOM 519 N N . LYS A 1 68 ? -5.316 -4.907 14.631 1.00 95.25 68 LYS A N 1
ATOM 520 C CA . LYS A 1 68 ? -4.059 -5.073 15.385 1.00 95.25 68 LYS A CA 1
ATOM 521 C C . LYS A 1 68 ? -2.837 -5.464 14.541 1.00 95.25 68 LYS A C 1
ATOM 523 O O . LYS A 1 68 ? -1.719 -5.390 15.042 1.00 95.25 68 LYS A O 1
ATOM 528 N N . SER A 1 69 ? -3.042 -5.961 13.320 1.00 94.44 69 SER A N 1
ATOM 529 C CA . SER A 1 69 ? -1.958 -6.326 12.396 1.00 94.44 69 SER A CA 1
ATOM 530 C C . SER A 1 69 ? -1.633 -5.237 11.379 1.00 94.44 69 SER A C 1
ATOM 532 O O . SER A 1 69 ? -0.618 -5.355 10.700 1.00 94.44 69 SER A O 1
ATOM 534 N N . VAL A 1 70 ? -2.446 -4.183 11.285 1.00 95.81 70 VAL A N 1
ATOM 535 C CA . VAL A 1 70 ? -2.184 -3.065 10.378 1.00 95.81 70 VAL A CA 1
ATOM 536 C C . VAL A 1 70 ? -1.090 -2.191 10.980 1.00 95.81 70 VAL A C 1
ATOM 538 O O . VAL A 1 70 ? -1.214 -1.707 12.105 1.00 95.81 70 VAL A O 1
ATOM 541 N N . ARG A 1 71 ? -0.009 -1.996 10.226 1.00 94.50 71 ARG A N 1
ATOM 542 C CA . ARG A 1 71 ? 1.039 -1.020 10.529 1.00 94.50 71 ARG A CA 1
ATOM 543 C C . ARG A 1 71 ? 1.088 -0.012 9.395 1.00 94.50 71 ARG A C 1
ATOM 545 O O . ARG A 1 71 ? 1.106 -0.412 8.235 1.00 94.50 71 ARG A O 1
ATOM 552 N N . LEU A 1 72 ? 1.073 1.269 9.736 1.00 94.31 72 LEU A N 1
ATOM 553 C CA . LEU A 1 72 ? 1.028 2.361 8.769 1.00 94.31 72 LEU A CA 1
ATOM 554 C C . LEU A 1 72 ? 2.388 3.055 8.693 1.00 94.31 72 LEU A C 1
ATOM 556 O O . LEU A 1 72 ? 3.056 3.228 9.712 1.00 94.31 72 LEU A O 1
ATOM 560 N N . CYS A 1 73 ? 2.763 3.518 7.505 1.00 91.62 73 CYS A N 1
ATOM 561 C CA . CYS A 1 73 ? 3.890 4.424 7.303 1.00 91.62 73 CYS A CA 1
ATOM 562 C C . CYS A 1 73 ? 3.568 5.483 6.228 1.00 91.62 73 CYS A C 1
ATOM 564 O O . CYS A 1 73 ? 2.510 5.454 5.596 1.00 91.62 73 CYS A O 1
ATOM 566 N N . GLY A 1 74 ? 4.465 6.455 6.032 1.00 90.62 74 GLY A N 1
ATOM 567 C CA . GLY A 1 74 ? 4.303 7.515 5.027 1.00 90.62 74 GLY A CA 1
ATOM 568 C C . GLY A 1 74 ? 3.607 8.777 5.552 1.00 90.62 74 GLY A C 1
ATOM 569 O O . GLY A 1 74 ? 3.962 9.288 6.614 1.00 90.62 74 GLY A O 1
ATOM 570 N N . GLY A 1 75 ? 2.667 9.314 4.770 1.00 84.50 75 GLY A N 1
ATOM 571 C CA . GLY A 1 75 ? 1.907 10.537 5.050 1.00 84.50 75 GLY A CA 1
ATOM 572 C C . GLY A 1 75 ? 2.152 11.684 4.061 1.00 84.50 75 GLY A C 1
ATOM 573 O O . GLY A 1 75 ? 3.174 11.749 3.368 1.00 84.50 75 GLY A O 1
ATOM 574 N N . ASN A 1 76 ? 1.200 12.619 4.004 1.00 81.12 76 ASN A N 1
ATOM 575 C CA . ASN A 1 76 ? 1.215 13.806 3.146 1.00 81.12 76 ASN A CA 1
ATOM 576 C C . ASN A 1 76 ? 1.487 13.456 1.667 1.00 81.12 76 ASN A C 1
ATOM 578 O O . ASN A 1 76 ? 0.753 12.679 1.061 1.00 81.12 76 ASN A O 1
ATOM 582 N N . ALA A 1 77 ? 2.549 14.020 1.078 1.00 74.00 77 ALA A N 1
ATOM 583 C CA . ALA A 1 77 ? 2.871 13.917 -0.346 1.00 74.00 77 ALA A CA 1
ATOM 584 C C . ALA A 1 77 ? 3.137 12.482 -0.839 1.00 74.00 77 ALA A C 1
ATOM 586 O O . ALA A 1 77 ? 3.037 12.235 -2.039 1.00 74.00 77 ALA A O 1
ATOM 587 N N . ILE A 1 78 ? 3.484 11.557 0.062 1.00 76.12 78 ILE A N 1
ATOM 588 C CA . ILE A 1 78 ? 3.757 10.150 -0.273 1.00 76.12 78 ILE A CA 1
ATOM 589 C C . ILE A 1 78 ? 2.478 9.297 -0.192 1.00 76.12 78 ILE A C 1
ATOM 591 O O . ILE A 1 78 ? 2.372 8.294 -0.893 1.00 76.12 78 ILE A O 1
ATOM 595 N N . GLY A 1 79 ? 1.488 9.721 0.601 1.00 87.88 79 GLY A N 1
ATOM 596 C CA . GLY A 1 79 ? 0.314 8.915 0.943 1.00 87.88 79 GLY A CA 1
ATOM 597 C C . GLY A 1 79 ? 0.573 7.940 2.096 1.00 87.88 79 GLY A C 1
ATOM 598 O O . GLY A 1 79 ? 1.703 7.810 2.570 1.00 87.88 79 GLY A O 1
ATOM 599 N N . ILE A 1 80 ? -0.490 7.297 2.581 1.00 94.00 80 ILE A N 1
ATOM 600 C CA . ILE A 1 80 ? -0.433 6.327 3.683 1.00 94.00 80 ILE A CA 1
ATOM 601 C C . ILE A 1 80 ? -0.212 4.936 3.108 1.00 94.00 80 ILE A C 1
ATOM 603 O O . ILE A 1 80 ? -0.984 4.489 2.267 1.00 94.00 80 ILE A O 1
ATOM 607 N N . LEU A 1 81 ? 0.830 4.253 3.562 1.00 90.31 81 LEU A N 1
ATOM 608 C CA . LEU A 1 81 ? 1.228 2.943 3.058 1.00 90.31 81 LEU A CA 1
ATOM 609 C C . LEU A 1 81 ? 1.129 1.895 4.166 1.00 90.31 81 LEU A C 1
ATOM 611 O O . LEU A 1 81 ? 1.286 2.209 5.349 1.00 90.31 81 LEU A O 1
ATOM 615 N N . SER A 1 82 ? 0.916 0.642 3.777 1.00 90.62 82 SER A N 1
ATOM 616 C CA . SER A 1 82 ? 1.084 -0.487 4.686 1.00 90.62 82 SER A CA 1
ATOM 617 C C . SER A 1 82 ? 2.569 -0.784 4.909 1.00 90.62 82 SER A C 1
ATOM 619 O O . SER A 1 82 ? 3.309 -1.026 3.959 1.00 90.62 82 SER A O 1
ATOM 621 N N . GLU A 1 83 ? 3.013 -0.801 6.163 1.00 87.31 83 GLU A N 1
ATOM 622 C CA . GLU A 1 83 ? 4.386 -1.162 6.546 1.00 87.31 83 GLU A CA 1
ATOM 623 C C . GLU A 1 83 ? 4.582 -2.687 6.622 1.00 87.31 83 GLU A C 1
ATOM 625 O O . GLU A 1 83 ? 5.708 -3.173 6.606 1.00 87.31 83 GLU A O 1
ATOM 630 N N . ALA A 1 84 ? 3.502 -3.467 6.723 1.00 83.44 84 ALA A N 1
ATOM 631 C CA . ALA A 1 84 ? 3.591 -4.914 6.874 1.00 83.44 84 ALA A CA 1
ATOM 632 C C . ALA A 1 84 ? 2.403 -5.633 6.234 1.00 83.44 84 ALA A C 1
ATOM 634 O O . ALA A 1 84 ? 1.285 -5.126 6.186 1.00 83.44 84 ALA A O 1
ATOM 635 N N . THR A 1 85 ? 2.632 -6.871 5.802 1.00 86.12 85 THR A N 1
ATOM 636 C CA . THR A 1 85 ? 1.557 -7.711 5.263 1.00 86.12 85 THR A CA 1
ATOM 637 C C . THR A 1 85 ? 0.583 -8.134 6.369 1.00 86.12 85 THR A C 1
ATOM 639 O O . THR A 1 85 ? 1.000 -8.622 7.423 1.00 86.12 85 THR A O 1
ATOM 642 N N . ALA A 1 86 ? -0.719 -7.999 6.116 1.00 90.25 86 ALA A N 1
ATOM 643 C CA . ALA A 1 86 ? -1.795 -8.390 7.021 1.00 90.25 86 ALA A CA 1
ATOM 644 C C . ALA A 1 86 ? -2.992 -8.933 6.225 1.00 90.25 86 ALA A C 1
ATOM 646 O O . ALA A 1 86 ? -3.819 -8.175 5.731 1.00 90.25 86 ALA A O 1
ATOM 647 N N . GLY A 1 87 ? -3.110 -10.259 6.102 1.00 88.81 87 GLY A N 1
ATOM 648 C CA . GLY A 1 87 ? -4.154 -10.866 5.267 1.00 88.81 87 GLY A CA 1
ATOM 649 C C . GLY A 1 87 ? -3.985 -10.474 3.795 1.00 88.81 87 GLY A C 1
ATOM 650 O O . GLY A 1 87 ? -2.931 -10.725 3.217 1.00 88.81 87 GLY A O 1
ATOM 651 N N . ASP A 1 88 ? -5.007 -9.838 3.219 1.00 87.81 88 ASP A N 1
ATOM 652 C CA . ASP A 1 88 ? -5.005 -9.377 1.821 1.00 87.81 88 ASP A CA 1
ATOM 653 C C . ASP A 1 88 ? -4.332 -8.003 1.618 1.00 87.81 88 ASP A C 1
ATOM 655 O O . ASP A 1 88 ? -4.169 -7.570 0.475 1.00 87.81 88 ASP A O 1
ATOM 659 N N . LEU A 1 89 ? -3.936 -7.325 2.703 1.00 89.31 89 LEU A N 1
ATOM 660 C CA . LEU A 1 89 ? -3.118 -6.111 2.668 1.00 89.31 89 LEU A CA 1
ATOM 661 C C . LEU A 1 89 ? -1.645 -6.505 2.547 1.00 89.31 89 LEU A C 1
ATOM 663 O O . LEU A 1 89 ? -1.124 -7.187 3.431 1.00 89.31 89 LEU A O 1
ATOM 667 N N . GLN A 1 90 ? -0.973 -6.081 1.484 1.00 86.56 90 GLN A N 1
ATOM 668 C CA . GLN A 1 90 ? 0.457 -6.302 1.286 1.00 86.56 90 GLN A CA 1
ATOM 669 C C . GLN A 1 90 ? 1.271 -5.110 1.789 1.00 86.56 90 GLN A C 1
ATOM 671 O O . GLN A 1 90 ? 0.779 -3.987 1.886 1.00 86.56 90 GLN A O 1
ATOM 676 N N . GLU A 1 91 ? 2.535 -5.359 2.122 1.00 83.62 91 GLU A N 1
ATOM 677 C CA . GLU A 1 91 ? 3.488 -4.280 2.382 1.00 83.62 91 GLU A CA 1
ATOM 678 C C . GLU A 1 91 ? 3.619 -3.379 1.144 1.00 83.62 91 GLU A C 1
ATOM 680 O O . GLU A 1 91 ? 3.718 -3.858 0.015 1.00 83.62 91 GLU A O 1
ATOM 685 N N . GLY A 1 92 ? 3.605 -2.065 1.362 1.00 82.88 92 GLY A N 1
ATOM 686 C CA . GLY A 1 92 ? 3.679 -1.062 0.306 1.00 82.88 92 GLY A CA 1
ATOM 687 C C . GLY A 1 92 ? 2.348 -0.733 -0.373 1.00 82.88 92 GLY A C 1
ATOM 688 O O . GLY A 1 92 ? 2.329 0.193 -1.184 1.00 82.88 92 GLY A O 1
ATOM 689 N N . ASP A 1 93 ? 1.248 -1.422 -0.044 1.00 88.62 93 ASP A N 1
ATOM 690 C CA . ASP A 1 93 ? -0.086 -1.050 -0.529 1.00 88.62 93 ASP A CA 1
ATOM 691 C C . ASP A 1 93 ? -0.462 0.357 -0.056 1.00 88.62 93 ASP A C 1
ATOM 693 O O . ASP A 1 93 ? -0.260 0.717 1.108 1.00 88.62 93 ASP A O 1
ATOM 697 N N . LEU A 1 94 ? -1.028 1.151 -0.966 1.00 91.06 94 LEU A N 1
ATOM 698 C CA . LEU A 1 94 ? -1.472 2.511 -0.695 1.00 91.06 94 LEU A CA 1
ATOM 699 C C . LEU A 1 94 ? -2.875 2.485 -0.102 1.00 91.06 94 LEU A C 1
ATOM 701 O O . LEU A 1 94 ? -3.836 2.103 -0.766 1.00 91.06 94 LEU A O 1
ATOM 705 N N . ILE A 1 95 ? -2.997 2.938 1.139 1.00 94.62 95 ILE A N 1
ATOM 706 C CA . ILE A 1 95 ? -4.257 3.036 1.862 1.00 94.62 95 ILE A CA 1
ATOM 707 C C . ILE A 1 95 ? -4.879 4.395 1.553 1.00 94.62 95 ILE A C 1
ATOM 709 O O . ILE A 1 95 ? -4.280 5.455 1.736 1.00 94.62 95 ILE A O 1
ATOM 713 N N . LEU A 1 96 ? -6.099 4.344 1.039 1.00 95.25 96 LEU A N 1
ATOM 714 C CA . LEU A 1 96 ? -6.853 5.491 0.554 1.00 95.25 96 LEU A CA 1
ATOM 715 C C . LEU A 1 96 ? -8.008 5.860 1.486 1.00 95.25 96 LEU A C 1
ATOM 717 O O . LEU A 1 96 ? -8.449 7.010 1.476 1.00 95.25 96 LEU A O 1
ATOM 721 N N . ASP A 1 97 ? -8.514 4.888 2.242 1.00 97.44 97 ASP A N 1
ATOM 722 C CA . ASP A 1 97 ? -9.629 5.033 3.175 1.00 97.44 97 ASP A CA 1
ATOM 723 C C . ASP A 1 97 ? -9.500 4.023 4.327 1.00 97.44 97 ASP A C 1
ATOM 725 O O . ASP A 1 97 ? -9.058 2.894 4.089 1.00 97.44 97 ASP A O 1
ATOM 729 N N . ILE A 1 98 ? -9.871 4.431 5.543 1.00 97.88 98 ILE A N 1
ATOM 730 C CA . ILE A 1 98 ? -9.918 3.603 6.754 1.00 97.88 98 ILE A CA 1
ATOM 731 C C . ILE A 1 98 ? -11.302 3.765 7.387 1.00 97.88 98 ILE A C 1
ATOM 733 O O . ILE A 1 98 ? -11.636 4.841 7.869 1.00 97.88 98 ILE A O 1
ATOM 737 N N . ASP A 1 99 ? -12.105 2.702 7.395 1.00 96.81 99 ASP A N 1
ATOM 738 C CA . ASP A 1 99 ? -13.450 2.659 7.990 1.00 96.81 99 ASP A CA 1
ATOM 739 C C . ASP A 1 99 ? -14.396 3.795 7.531 1.00 96.81 99 ASP A C 1
ATOM 741 O O . ASP A 1 99 ? -15.234 4.280 8.294 1.00 96.81 99 ASP A O 1
ATOM 745 N N . GLY A 1 100 ? -14.277 4.239 6.277 1.00 95.56 100 GLY A N 1
ATOM 746 C CA . GLY A 1 100 ? -15.048 5.350 5.711 1.00 95.56 100 GLY A CA 1
ATOM 747 C C . GLY A 1 100 ? -14.382 6.722 5.865 1.00 95.56 100 GLY A C 1
ATOM 748 O O . GLY A 1 100 ? -14.941 7.723 5.403 1.00 95.56 100 GLY A O 1
ATOM 749 N N . TYR A 1 101 ? -13.213 6.793 6.507 1.00 96.50 101 TYR A N 1
ATOM 750 C CA . TYR A 1 101 ? -12.399 7.996 6.606 1.00 96.50 101 TYR A CA 1
ATOM 751 C C . TYR A 1 101 ? -11.350 8.039 5.490 1.00 96.50 101 TYR A C 1
ATOM 753 O O . TYR A 1 101 ? -10.408 7.246 5.444 1.00 96.50 101 TYR A O 1
ATOM 761 N N . ASN A 1 102 ? -11.478 9.021 4.600 1.00 95.81 102 ASN A N 1
ATOM 762 C CA . ASN A 1 102 ? -10.542 9.228 3.501 1.00 95.81 102 ASN A CA 1
ATOM 763 C C . ASN A 1 102 ? -9.189 9.741 4.020 1.00 95.81 102 ASN A C 1
ATOM 765 O O . ASN A 1 102 ? -9.085 10.886 4.455 1.00 95.81 102 ASN A O 1
ATOM 769 N N . VAL A 1 103 ? -8.142 8.926 3.885 1.00 96.38 103 VAL A N 1
ATOM 770 C CA . VAL A 1 103 ? -6.775 9.253 4.331 1.00 96.38 103 VAL A CA 1
ATOM 771 C C . VAL A 1 103 ? -5.873 9.775 3.206 1.00 96.38 103 VAL A C 1
ATOM 773 O O . VAL A 1 103 ? -4.654 9.881 3.361 1.00 96.38 103 VAL A O 1
ATOM 776 N N . ARG A 1 104 ? -6.432 10.126 2.039 1.00 92.69 104 ARG A N 1
ATOM 777 C CA . ARG A 1 104 ? -5.644 10.702 0.938 1.00 92.69 104 ARG A CA 1
ATOM 778 C C . ARG A 1 104 ? -5.071 12.057 1.346 1.00 92.69 104 ARG A C 1
ATOM 780 O O . ARG A 1 104 ? -5.806 13.023 1.527 1.00 92.69 104 ARG A O 1
ATOM 787 N N . GLY A 1 105 ? -3.745 12.125 1.420 1.00 90.62 105 GLY A N 1
ATOM 788 C CA . GLY A 1 105 ? -3.024 13.325 1.845 1.00 90.62 105 GLY A CA 1
ATOM 789 C C . GLY A 1 105 ? -3.003 13.536 3.359 1.00 90.62 105 GLY A C 1
ATOM 790 O O . GLY A 1 105 ? -2.472 14.554 3.791 1.00 90.62 105 GLY A O 1
ATOM 791 N N . ALA A 1 106 ? -3.527 12.590 4.143 1.00 93.81 106 ALA A N 1
ATOM 792 C CA . ALA A 1 106 ? -3.429 12.624 5.594 1.00 93.81 106 ALA A CA 1
ATOM 793 C C . ALA A 1 106 ? -1.974 12.466 6.050 1.00 93.81 106 ALA A C 1
ATOM 795 O O . ALA A 1 106 ? -1.137 11.844 5.382 1.00 93.81 106 ALA A O 1
ATOM 796 N N . THR A 1 107 ? -1.671 13.016 7.215 1.00 96.06 107 THR A N 1
ATOM 797 C CA . THR A 1 107 ? -0.462 12.695 7.967 1.00 96.06 107 THR A CA 1
ATOM 798 C C . THR A 1 107 ? -0.533 11.264 8.509 1.00 96.06 107 THR A C 1
ATOM 800 O O . THR A 1 107 ? -1.604 10.664 8.616 1.00 96.06 107 THR A O 1
ATOM 803 N N . LEU A 1 108 ? 0.622 10.700 8.876 1.00 95.44 108 LEU A N 1
ATOM 804 C CA . LEU A 1 108 ? 0.666 9.385 9.519 1.00 95.44 108 LEU A CA 1
ATOM 805 C C . LEU A 1 108 ? -0.100 9.363 10.851 1.00 95.44 108 LEU A C 1
ATOM 807 O O . LEU A 1 108 ? -0.716 8.353 11.183 1.00 95.44 108 LEU A O 1
ATOM 811 N N . GLU A 1 109 ? -0.068 10.468 11.598 1.00 97.06 109 GLU A N 1
ATOM 812 C CA . GLU A 1 109 ? -0.768 10.615 12.876 1.00 97.06 109 GLU A CA 1
ATOM 813 C C . GLU A 1 109 ? -2.286 10.555 12.679 1.00 97.06 109 GLU A C 1
ATOM 815 O O . GLU A 1 109 ? -2.922 9.677 13.251 1.00 97.06 109 GLU A O 1
ATOM 820 N N . GLU A 1 110 ? -2.843 11.364 11.772 1.00 96.81 110 GLU A N 1
ATOM 821 C CA . GLU A 1 110 ? -4.281 11.358 11.448 1.00 96.81 110 GLU A CA 1
ATOM 822 C C . GLU A 1 110 ? -4.765 9.981 10.969 1.00 96.81 110 GLU A C 1
ATOM 824 O O . GLU A 1 110 ? -5.818 9.500 11.383 1.00 96.81 110 GLU A O 1
ATOM 829 N N . ALA A 1 111 ? -3.987 9.305 10.118 1.00 96.94 111 ALA A N 1
ATOM 830 C CA . ALA A 1 111 ? -4.339 7.965 9.651 1.00 96.94 111 ALA A CA 1
ATOM 831 C C . ALA A 1 111 ? -4.273 6.915 10.774 1.00 96.94 111 ALA A C 1
ATOM 833 O O . ALA A 1 111 ? -5.079 5.984 10.807 1.00 96.94 111 ALA A O 1
ATOM 834 N N . THR A 1 112 ? -3.328 7.066 11.705 1.00 97.06 112 THR A N 1
ATOM 835 C CA . THR A 1 112 ? -3.220 6.197 12.884 1.00 97.06 112 THR A CA 1
ATOM 836 C C . THR A 1 112 ? -4.382 6.434 13.841 1.00 97.06 112 THR A C 1
ATOM 838 O O . THR A 1 112 ? -4.945 5.472 14.354 1.00 97.06 112 THR A O 1
ATOM 841 N N . GLU A 1 113 ? -4.784 7.687 14.052 1.00 96.81 113 GLU A N 1
ATOM 842 C CA . GLU A 1 113 ? -5.967 8.022 14.845 1.00 96.81 113 GLU A CA 1
ATOM 843 C C . GLU A 1 113 ? -7.233 7.421 14.231 1.00 96.81 113 GLU A C 1
ATOM 845 O O . GLU A 1 113 ? -7.955 6.719 14.934 1.00 96.81 113 GLU A O 1
ATOM 850 N N . ALA A 1 114 ? -7.445 7.575 12.919 1.00 96.25 114 ALA A N 1
ATOM 851 C CA . ALA A 1 114 ? -8.569 6.953 12.214 1.00 96.25 114 ALA A CA 1
ATOM 852 C C . ALA A 1 114 ? -8.574 5.418 12.368 1.00 96.25 114 ALA A C 1
ATOM 854 O O . ALA A 1 114 ? -9.612 4.805 12.619 1.00 96.25 114 ALA A O 1
ATOM 855 N N . LEU A 1 115 ? -7.398 4.781 12.301 1.00 96.56 115 LEU A N 1
ATOM 856 C CA . LEU A 1 115 ? -7.258 3.345 12.547 1.00 96.56 115 LEU A CA 1
ATOM 857 C C . LEU A 1 115 ? -7.548 2.958 14.007 1.00 96.56 115 LEU A C 1
ATOM 859 O O . LEU A 1 115 ? -7.915 1.815 14.256 1.00 96.56 115 LEU A O 1
ATOM 863 N N . LEU A 1 116 ? -7.387 3.847 14.983 1.00 95.19 116 LEU A N 1
ATOM 864 C CA . LEU A 1 116 ? -7.595 3.535 16.402 1.00 95.19 116 LEU A CA 1
ATOM 865 C C . LEU A 1 116 ? -8.956 3.995 16.946 1.00 95.19 116 LEU A C 1
ATOM 867 O O . LEU A 1 116 ? -9.348 3.551 18.023 1.00 95.19 116 LEU A O 1
ATOM 871 N N . GLU A 1 117 ? -9.682 4.849 16.222 1.00 94.06 117 GLU A N 1
ATOM 872 C CA . GLU A 1 117 ? -10.962 5.423 16.658 1.00 94.06 117 GLU A CA 1
ATOM 873 C C . GLU A 1 117 ? -12.073 4.366 16.788 1.00 94.06 117 GLU A C 1
ATOM 875 O O . GLU A 1 117 ? -12.922 4.432 17.681 1.00 94.06 117 GLU A O 1
ATOM 880 N N . SER A 1 118 ? -12.058 3.350 15.924 1.00 92.00 118 SER A N 1
ATOM 881 C CA . SER A 1 118 ? -13.049 2.272 15.932 1.00 92.00 118 SER A CA 1
ATOM 882 C C . SER A 1 118 ? -12.721 1.174 16.950 1.00 92.00 118 SER A C 1
ATOM 884 O O . SER A 1 118 ? -11.594 0.691 17.043 1.00 92.00 118 SER A O 1
ATOM 886 N N . LEU A 1 119 ? -13.750 0.692 17.658 1.00 90.56 119 LEU A N 1
ATOM 887 C CA . LEU A 1 119 ? -13.658 -0.453 18.580 1.00 90.56 119 LEU A CA 1
ATOM 888 C C . LEU A 1 119 ? -13.716 -1.819 17.869 1.00 90.56 119 LEU A C 1
ATOM 890 O O . LEU A 1 119 ? -13.610 -2.857 18.522 1.00 90.56 119 LEU A O 1
ATOM 894 N N . SER A 1 120 ? -13.927 -1.841 16.549 1.00 94.88 120 SER A N 1
ATOM 895 C CA . SER A 1 120 ? -13.975 -3.081 15.769 1.00 94.88 120 SER A CA 1
ATOM 896 C C . SER A 1 120 ? -12.608 -3.767 15.728 1.00 94.88 120 SER A C 1
ATOM 898 O O . SER A 1 120 ? -11.591 -3.138 15.439 1.00 94.88 120 SER A O 1
ATOM 900 N N . GLU A 1 121 ? -12.582 -5.088 15.921 1.00 95.56 121 GLU A N 1
ATOM 901 C CA . GLU A 1 121 ? -11.355 -5.888 15.781 1.00 95.56 121 GLU A CA 1
ATOM 902 C C . GLU A 1 121 ? -10.841 -5.952 14.333 1.00 95.56 121 GLU A C 1
ATOM 904 O O . GLU A 1 121 ? -9.661 -6.233 14.102 1.00 95.56 121 GLU A O 1
ATOM 909 N N . MET A 1 122 ? -11.717 -5.677 13.363 1.00 96.69 122 MET A N 1
ATOM 910 C CA . MET A 1 122 ? -11.411 -5.635 11.934 1.00 96.69 122 MET A CA 1
ATOM 911 C C . MET A 1 122 ? -11.396 -4.187 11.440 1.00 96.69 122 MET A C 1
ATOM 913 O O . MET A 1 122 ? -12.235 -3.381 11.856 1.00 96.69 122 MET A O 1
ATOM 917 N N . ALA A 1 123 ? -10.455 -3.877 10.551 1.00 97.25 123 ALA A N 1
ATOM 918 C CA . ALA A 1 123 ? -10.391 -2.621 9.812 1.00 97.25 123 ALA A CA 1
ATOM 919 C C . ALA A 1 123 ? -10.840 -2.845 8.368 1.00 97.25 123 ALA A C 1
ATOM 921 O O . ALA A 1 123 ? -10.404 -3.808 7.730 1.00 97.25 123 ALA A O 1
ATOM 922 N N . GLU A 1 124 ? -11.707 -1.965 7.874 1.00 97.75 124 GLU A N 1
ATOM 923 C CA . GLU A 1 124 ? -12.116 -1.920 6.474 1.00 97.75 124 GLU A CA 1
ATOM 924 C C . GLU A 1 124 ? -11.281 -0.861 5.747 1.00 97.75 124 GLU A C 1
ATOM 926 O O . GLU A 1 124 ? -11.332 0.319 6.083 1.00 97.75 124 GLU A O 1
ATOM 931 N N . LEU A 1 125 ? -10.467 -1.290 4.781 1.00 97.44 125 LEU A N 1
ATOM 932 C CA . LEU A 1 125 ? -9.492 -0.432 4.106 1.00 97.44 125 LEU A CA 1
ATOM 933 C C . LEU A 1 125 ? -9.765 -0.391 2.607 1.00 97.44 125 LEU A C 1
ATOM 935 O O . LEU A 1 125 ? -9.878 -1.443 1.973 1.00 97.44 125 LEU A O 1
ATOM 939 N N . LEU A 1 126 ? -9.804 0.806 2.021 1.00 96.25 126 LEU A N 1
ATOM 940 C CA . LEU A 1 126 ? -9.729 0.962 0.570 1.00 96.25 126 LEU A CA 1
ATOM 941 C C . LEU A 1 126 ? -8.261 1.084 0.188 1.00 96.25 126 LEU A C 1
ATOM 943 O O . LEU A 1 126 ? -7.604 2.039 0.599 1.00 96.25 126 LEU A O 1
ATOM 947 N N . ILE A 1 127 ? -7.764 0.154 -0.620 1.00 93.00 127 ILE A N 1
ATOM 948 C CA . ILE A 1 127 ? -6.349 0.092 -0.982 1.00 93.00 127 ILE A CA 1
ATOM 949 C C . ILE A 1 127 ? -6.129 0.086 -2.487 1.00 93.00 127 ILE A C 1
ATOM 951 O O . ILE A 1 127 ? -6.959 -0.420 -3.244 1.00 93.00 127 ILE A O 1
ATOM 955 N N . GLU A 1 128 ? -4.986 0.604 -2.910 1.00 89.31 128 GLU A N 1
ATOM 956 C CA . GLU A 1 128 ? -4.421 0.428 -4.245 1.00 89.31 128 GLU A CA 1
ATOM 957 C C . GLU A 1 128 ? -3.112 -0.363 -4.119 1.00 89.31 128 GLU A C 1
ATOM 959 O O . GLU A 1 128 ? -2.299 -0.060 -3.244 1.00 89.31 128 GLU A O 1
ATOM 964 N N . ASP A 1 129 ? -2.934 -1.389 -4.962 1.00 81.00 129 ASP A N 1
ATOM 965 C CA . ASP A 1 129 ? -1.739 -2.247 -4.942 1.00 81.00 129 ASP A CA 1
ATOM 966 C C . ASP A 1 129 ? -0.470 -1.396 -5.019 1.00 81.00 129 ASP A C 1
ATOM 968 O O . ASP A 1 129 ? -0.316 -0.562 -5.919 1.00 81.00 129 ASP A O 1
ATOM 972 N N . GLY A 1 130 ? 0.446 -1.656 -4.089 1.00 67.62 130 GLY A N 1
ATOM 973 C CA . GLY A 1 130 ? 1.760 -1.036 -4.047 1.00 67.62 130 GLY A CA 1
ATOM 974 C C . GLY A 1 130 ? 2.644 -1.392 -5.244 1.00 67.62 130 GLY A C 1
ATOM 975 O O . GLY A 1 130 ? 2.281 -2.141 -6.159 1.00 67.62 130 GLY A O 1
ATOM 976 N N . GLN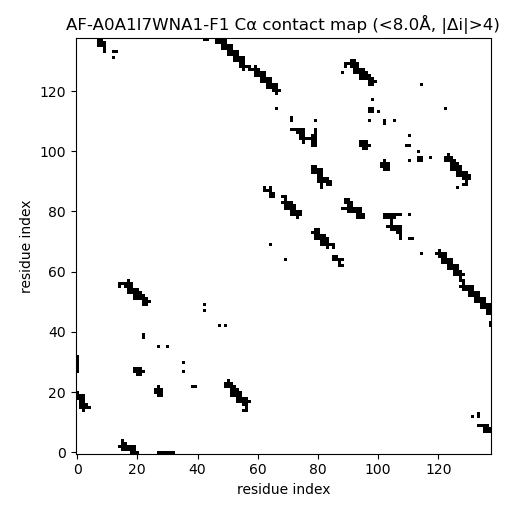 A 1 131 ? 3.867 -0.856 -5.237 1.00 65.38 131 GLN A N 1
ATOM 977 C CA . GLN A 1 131 ? 4.886 -1.310 -6.180 1.00 65.38 131 GLN A CA 1
ATOM 978 C C . GLN A 1 131 ? 5.264 -2.756 -5.854 1.00 65.38 131 GLN A C 1
ATOM 980 O O . GLN A 1 131 ? 5.620 -3.074 -4.724 1.00 65.38 131 GLN A O 1
ATOM 985 N N . LEU A 1 132 ? 5.215 -3.622 -6.860 1.00 61.38 132 LEU A N 1
ATOM 986 C CA . LEU A 1 132 ? 5.600 -5.019 -6.746 1.00 61.38 132 LEU A CA 1
ATOM 987 C C . LEU A 1 132 ? 6.999 -5.198 -7.327 1.00 61.38 132 LEU A C 1
ATOM 989 O O . LEU A 1 132 ? 7.296 -4.745 -8.436 1.00 61.38 132 LEU A O 1
ATOM 993 N N . ILE A 1 133 ? 7.848 -5.901 -6.584 1.00 56.16 133 ILE A N 1
ATOM 994 C CA . ILE A 1 133 ? 9.108 -6.421 -7.103 1.00 56.16 133 ILE A CA 1
ATOM 995 C C . ILE A 1 133 ? 8.834 -7.830 -7.627 1.00 56.16 133 ILE A C 1
ATOM 997 O O . ILE A 1 133 ? 8.454 -8.723 -6.871 1.00 56.16 133 ILE A O 1
ATOM 1001 N N . ILE A 1 134 ? 9.004 -8.029 -8.930 1.00 61.91 134 ILE A N 1
ATOM 1002 C CA . ILE A 1 134 ? 8.820 -9.324 -9.585 1.00 61.91 134 ILE A CA 1
ATOM 1003 C C . ILE A 1 134 ? 10.190 -9.835 -9.993 1.00 61.91 134 ILE A C 1
ATOM 1005 O O . ILE A 1 134 ? 10.841 -9.241 -10.846 1.00 61.91 134 ILE A O 1
ATOM 1009 N N . ILE A 1 135 ? 10.607 -10.965 -9.432 1.00 55.94 135 ILE A N 1
ATOM 1010 C CA . ILE A 1 135 ? 11.798 -11.670 -9.904 1.00 55.94 135 ILE A CA 1
ATOM 1011 C C . ILE A 1 135 ? 11.369 -12.579 -11.054 1.00 55.94 135 ILE A C 1
ATOM 1013 O O . ILE A 1 135 ? 10.482 -13.423 -10.906 1.00 55.94 135 ILE A O 1
ATOM 1017 N N . LEU A 1 136 ? 11.972 -12.369 -12.217 1.00 59.75 136 LEU A N 1
ATOM 1018 C CA . LEU A 1 136 ? 11.779 -13.181 -13.405 1.00 59.75 136 LEU A CA 1
ATOM 1019 C C . LEU A 1 136 ? 13.020 -14.020 -13.659 1.00 59.75 136 LEU A C 1
ATOM 1021 O O . LEU A 1 136 ? 14.131 -13.505 -13.725 1.00 59.75 136 LEU A O 1
ATOM 1025 N N . ILE A 1 137 ? 12.787 -15.302 -13.908 1.00 53.72 137 ILE A N 1
ATOM 1026 C CA . ILE A 1 137 ? 13.744 -16.165 -14.592 1.00 53.72 137 ILE A CA 1
ATOM 1027 C C . ILE A 1 137 ? 13.290 -16.179 -16.053 1.00 53.72 137 ILE A C 1
ATOM 1029 O O . ILE A 1 137 ? 12.224 -16.734 -16.357 1.00 53.72 137 ILE A O 1
ATOM 1033 N N . ILE A 1 138 ? 14.027 -15.480 -16.916 1.00 57.59 138 ILE A N 1
ATOM 1034 C CA . ILE A 1 138 ? 13.790 -15.401 -18.369 1.00 57.59 138 ILE A CA 1
ATOM 1035 C C . ILE A 1 138 ? 14.753 -16.304 -19.129 1.00 57.59 138 ILE A C 1
ATOM 1037 O O . ILE A 1 138 ? 15.914 -16.442 -18.694 1.00 57.59 138 ILE A O 1
#

Organism: Heterorhabditis bacteriophora (NCBI:txid37862)

Secondary structure (DSSP, 8-state):
-B-----S--TT-PPTT-EEEEETTEE-SS--HHHHHHHHHHHHTTT-EEEEEEE-----EEEEEEGGG--EEE-GGG-EEESS-BTTBPTTPEEEEETTEE-TT--HHHHHHHHHH---SEEEEEEE--EEEEEEE-

Foldseek 3Di:
DFCQDDPFPLVPQDDRGWAWQDKQNHGCNPPDPVRVVVSVVVCLVVLDWIKIKTFDPDDWDKDKFQLVQFDWDDAAPRAIFTCDDTVVHHGQKHWQDKPNRGRGRGGPVVVVCSSVVDPDRMIITTTGGGIDIGTTRD

=== Feature glossary ===
Legend for the data blocks above and below:

— What the protein is —

Sequence gives the chain of amino acids in standard one-letter code (A=alanine, C=cysteine, …, Y=tyrosine), read N→C. It is the only feature that is directly encoded by the gene; all structural features are derived from the folded form of this sequence.

The annotation block draws on four external resources. InterPro: which protein families and domains the sequence belongs to. GO: standardized terms for what the protein does, what process it participates in, and where in the cell it acts. CATH: which structural fold it has in the CAT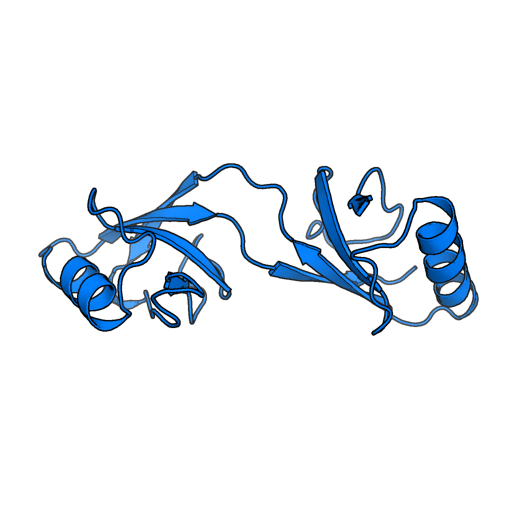H hierarchy. Organism: the species of origin.

— Where its atoms are —

Atomic coordinates in PDBx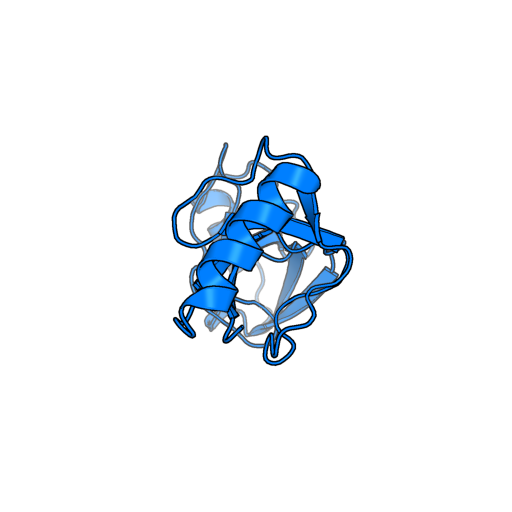/mmCIF format — the same representation the Protein Data Bank distributes. Each line of the _atom_site loop places one backbone atom in Cartesian space (units: ångströms, origin: arbitrary).

Six rendered views show the 3D structure from the faces of a cube — i.e. along ±x, ±y, ±z. Rendering representation is drawn randomly per protein from cartoon (secondary-structure ribbons), sticks (backbone bonds), or molecular surface; coloring is either N→C rainbow (blue at the N-terminus through red at the C-terminus) or one color per chain.

— Local backbone conformation —

DSSP 8-state secondary structure assigns each residue one of H (α-helix), G (3₁₀-helix), I (π-helix), E (extended β-strand), B (isolated β-bridge), T (hydrogen-bonded turn), S (bend), or '-' (coil). The assignment is computed from backbone hydrogen-bond geometry via the Kabsch–Sander algorithm.

P-SEA three-state annotation labels each residue as helix, strand, or coil based purely on the geometry of the Cα trace. It serves as a fallback when the full backbone (and thus DSSP) is unavailable.

φ (phi) and ψ (psi) are the two rotatable backbone dihedrals per residue: φ is the C(i-1)–N–Cα–C torsion, ψ is the N–Cα–C–N(i+1) torsion, both in degrees on (−180°, 180°]. α-helical residues cluster near (−60°, −45°); β-strand residues near (−120°, +130°). A Ramachandran plot is simply a scatter of (φ, ψ) for every residue.

— Global shape and packing —

Radius of gyration (Rg) is the root-mean-square distance of Cα atoms from their centroid — a single number for overall size and compactness. A globular domain of N residues has Rg ≈ 2.2·N^0.38 Å; an extended or disordered chain has a much larger Rg. The Cα contact count is the number of residue pairs whose Cα atoms are within 8 Å and are more than four positions apart in sequence — a standard proxy for tertiary packing density. The bounding box is the smallest axis-aligned box enclosing all Cα atoms.

Accessible surface area quantifies burial. A residue with SASA near zero is packed into the hydrophobic core; one with SASA >100 Å² sits on the surface. Computed here via the Shrake–Rupley numerical algorithm with a 1.4 Å probe.

The contact map is a binary N×N matrix image: pixel (i, j) is dark where Cα_i and Cα_j are within 8 Å and |i−j|>4. Because the |i−j|>4 filter removes local helical contacts, off-diagonal stripes parallel to the main diagonal indicate parallel β-sheets; stripes perpendicular to it indicate antiparallel β-sheets. The Ramachandran plot scatters every residue's (φ, ψ) pair against the sterically allowed regions. The PAE heatmap renders the predicted-aligned-error matrix.

— Structural neighborhood —

A 3Di character summarizes, for each residue, the relative orientation of the Cα frame of its nearest spatial neighbor. Because it encodes fold topology rather than chemistry, 3Di alignments detect remote structural similarity that sequence alignment misses.

Structural nearest neighbors (via Foldseek easy-search vs the PDB). Reported per hit: target PDB id, E-value, and alignment TM-score. A TM-score above ~0.5 is the conventional threshold for 'same fold'.

— Confidence and disorder —

For AlphaFold models, the B-factor field carries pLDDT — the model's own estimate of local accuracy on a 0–100 scale. Regions with pLDDT<50 should be treated as essentially unmodeled; they often correspond to intrinsically disordered segments.

B-factor (Debye–Waller factor) reflects atomic displacement in the crystal lattice. It is an experimental observable (units Å²), not a prediction; low values mean the atom is pinned down, high values mean it moves or is heterogeneous across the crystal.

Predicted Aligned Error (PAE) is an AlphaFold confidence matrix: entry (i, j) is the expected error in the position of residue j, in ångströms, when the prediction is superimposed on the true structure at residue i. Low PAE within a block of residues means that block is internally rigid and well-predicted; high PAE between two blocks means their relative placement is uncertain even if each block individually is confident.